Protein AF-A0A4R3IVA8-F1 (afdb_monomer_lite)

Foldseek 3Di:
DPPVVVVVVVVLVVLCPDPVSVVVVVVLVVVLVVQLVVLLVVLLVLLVVLLVVLVVQLVVLVVQLPDDDPDPVVNVVSLVVSVVSLVVSLVVSVVSLVVSLVVSVVSLVVSDVVSPPPPDVVVSVVSVVVSVVSSVVSVVVSVVSSVVSVVVSVVVVVVVVVVVVVVVVVVVVVVVVVVD

Sequence (180 aa):
MTTQNTQTAMFDIQNLFNPKGSQDLFKTMASMNERMTAIFVEAGTRSVEIMTATTKQSLSNLSEVAQVHEEPAEYTKAYSEFAQKQMDLLKRSAQEVGEVNQKAGTETQELISEVGEEVNGKFAASAKEAGEKLTANAKEASERLTASAKEATDKVKSAAKDAADKSTSDKTASASKKSS

pLDDT: mean 70.84, std 11.47, range [42.97, 86.81]

Organism: NCBI:txid745311

Structure (mmCIF, N/CA/C/O backbone):
data_AF-A0A4R3IVA8-F1
#
_entry.id   AF-A0A4R3IVA8-F1
#
loop_
_atom_site.group_PDB
_atom_site.id
_atom_site.type_symbol
_atom_site.label_atom_id
_atom_site.label_alt_id
_atom_site.label_comp_id
_atom_site.label_asym_id
_atom_site.label_entity_id
_atom_site.label_seq_id
_atom_site.pdbx_PDB_ins_code
_atom_site.Cartn_x
_atom_site.Cartn_y
_atom_site.Cartn_z
_atom_site.occupancy
_atom_site.B_iso_or_equiv
_atom_site.auth_seq_id
_atom_site.auth_comp_id
_atom_site.auth_asym_id
_atom_site.auth_atom_id
_atom_site.pdbx_PDB_model_num
ATOM 1 N N . MET A 1 1 ? 37.139 19.730 -28.429 1.00 48.69 1 MET A N 1
ATOM 2 C CA . MET A 1 1 ? 36.094 18.816 -27.912 1.00 48.69 1 MET A CA 1
ATOM 3 C C . MET A 1 1 ? 34.914 18.617 -28.868 1.00 48.69 1 MET A C 1
ATOM 5 O O . MET A 1 1 ? 34.047 17.821 -28.559 1.00 48.69 1 MET A O 1
ATOM 9 N N . THR A 1 2 ? 34.870 19.249 -30.046 1.00 49.84 2 THR A N 1
ATOM 10 C CA . THR A 1 2 ? 33.733 19.129 -30.978 1.00 49.84 2 THR A CA 1
ATOM 11 C C . THR A 1 2 ? 33.840 17.960 -31.959 1.00 49.84 2 THR A C 1
ATOM 13 O O . THR A 1 2 ? 32.819 17.392 -32.298 1.00 49.84 2 THR A O 1
ATOM 16 N N . THR A 1 3 ? 35.038 17.530 -32.368 1.00 48.97 3 THR A N 1
ATOM 17 C CA . THR A 1 3 ? 35.202 16.516 -33.433 1.00 48.97 3 THR A CA 1
ATOM 18 C C . THR A 1 3 ? 34.924 15.072 -32.995 1.00 48.97 3 THR A C 1
ATOM 20 O O . THR A 1 3 ? 34.580 14.244 -33.831 1.00 48.97 3 THR A O 1
ATOM 23 N N . GLN A 1 4 ? 35.067 14.754 -31.702 1.00 53.03 4 GLN A N 1
ATOM 24 C CA . GLN A 1 4 ? 34.819 13.402 -31.178 1.00 53.03 4 GLN A CA 1
ATOM 25 C C . GLN A 1 4 ? 33.310 13.116 -31.099 1.00 53.03 4 GLN A C 1
ATOM 27 O O . GLN A 1 4 ? 32.861 12.098 -31.609 1.00 53.03 4 GLN A O 1
ATOM 32 N N . ASN A 1 5 ? 32.522 14.076 -30.597 1.00 52.91 5 ASN A N 1
ATOM 33 C CA . ASN A 1 5 ? 31.062 13.960 -30.526 1.00 52.91 5 ASN A CA 1
ATOM 34 C C . ASN A 1 5 ? 30.403 13.879 -31.908 1.00 52.91 5 ASN A C 1
ATOM 36 O O . ASN A 1 5 ? 29.420 13.164 -32.063 1.00 52.91 5 ASN A O 1
ATOM 40 N N . THR A 1 6 ? 30.939 14.555 -32.931 1.00 56.19 6 THR A N 1
ATOM 41 C CA . THR A 1 6 ? 30.397 14.437 -34.294 1.00 56.19 6 THR A CA 1
ATOM 42 C C . THR A 1 6 ? 30.702 13.083 -34.926 1.00 56.19 6 THR A C 1
ATOM 44 O O . THR A 1 6 ? 29.907 12.611 -35.729 1.00 56.19 6 THR A O 1
ATOM 47 N N . GLN A 1 7 ? 31.836 12.456 -34.586 1.00 57.88 7 GLN A N 1
ATOM 48 C CA . GLN A 1 7 ? 32.194 11.149 -35.137 1.00 57.88 7 GLN A CA 1
ATOM 49 C C . GLN A 1 7 ? 31.368 10.030 -34.496 1.00 57.88 7 GLN A C 1
ATOM 51 O O . GLN A 1 7 ? 30.842 9.200 -35.228 1.00 57.88 7 GLN A O 1
ATOM 56 N N . THR A 1 8 ? 31.180 10.065 -33.171 1.00 63.28 8 THR A N 1
ATOM 57 C CA . THR A 1 8 ? 30.278 9.150 -32.451 1.00 63.28 8 THR A CA 1
ATOM 58 C C . THR A 1 8 ? 28.845 9.301 -32.953 1.00 63.28 8 THR A C 1
ATOM 60 O O . THR A 1 8 ? 28.273 8.333 -33.431 1.00 63.28 8 THR A O 1
ATOM 63 N N . ALA A 1 9 ? 28.323 10.532 -33.035 1.00 61.56 9 ALA A N 1
ATOM 64 C CA . ALA A 1 9 ? 26.980 10.773 -33.562 1.00 61.56 9 ALA A CA 1
ATOM 65 C C . ALA A 1 9 ? 26.808 10.311 -35.022 1.00 61.56 9 ALA A C 1
ATOM 67 O O . ALA A 1 9 ? 25.745 9.833 -35.402 1.00 61.56 9 ALA A O 1
ATOM 68 N N . MET A 1 10 ? 27.840 10.437 -35.864 1.00 61.91 10 MET A N 1
ATOM 69 C CA . MET A 1 10 ? 27.784 9.966 -37.251 1.00 61.91 10 MET A CA 1
ATOM 70 C C . MET A 1 10 ? 27.828 8.434 -37.343 1.00 61.91 10 MET A C 1
ATOM 72 O O . MET A 1 10 ? 27.153 7.862 -38.197 1.00 61.91 10 MET A O 1
ATOM 76 N N . PHE A 1 11 ? 28.558 7.777 -36.438 1.00 65.00 11 PHE A N 1
ATOM 77 C CA . PHE A 1 11 ? 28.583 6.322 -36.296 1.00 65.00 11 PHE A CA 1
ATOM 78 C C . PHE A 1 11 ? 27.249 5.781 -35.768 1.00 65.00 11 PHE A C 1
ATOM 80 O O . PHE A 1 11 ? 26.733 4.813 -36.320 1.00 65.00 11 PHE A O 1
ATOM 87 N N . ASP A 1 12 ? 26.647 6.449 -34.782 1.00 66.06 12 ASP A N 1
ATOM 88 C CA . ASP A 1 12 ? 25.347 6.091 -34.204 1.00 66.06 12 ASP A CA 1
ATOM 89 C C . ASP A 1 12 ? 24.233 6.238 -35.237 1.00 66.06 12 ASP A C 1
ATOM 91 O O . ASP A 1 12 ? 23.435 5.324 -35.421 1.00 66.06 12 ASP A O 1
ATOM 95 N N . ILE A 1 13 ? 24.232 7.337 -36.001 1.00 68.19 13 ILE A N 1
ATOM 96 C CA . ILE A 1 13 ? 23.303 7.547 -37.117 1.00 68.19 13 ILE A CA 1
ATOM 97 C C . ILE A 1 13 ? 23.488 6.452 -38.180 1.00 68.19 13 ILE A C 1
ATOM 99 O O . ILE A 1 13 ? 22.508 5.878 -38.654 1.00 68.19 13 ILE A O 1
ATOM 103 N N . GLN A 1 14 ? 24.729 6.117 -38.539 1.00 69.69 14 GLN A N 1
ATOM 104 C CA . GLN A 1 14 ? 25.013 5.069 -39.522 1.00 69.69 14 GLN A CA 1
ATOM 105 C C . GLN A 1 14 ? 24.610 3.667 -39.026 1.00 69.69 14 GLN A C 1
ATOM 107 O O . GLN A 1 14 ? 24.117 2.861 -39.819 1.00 69.69 14 GLN A O 1
ATOM 112 N N . ASN A 1 15 ? 24.759 3.385 -37.729 1.00 69.50 15 ASN A N 1
ATOM 113 C CA . ASN A 1 15 ? 24.280 2.155 -37.098 1.00 69.50 15 ASN A CA 1
ATOM 114 C C . ASN A 1 15 ? 22.748 2.108 -37.041 1.00 69.50 15 ASN A C 1
ATOM 116 O O . ASN A 1 15 ? 22.169 1.063 -37.331 1.00 69.50 15 ASN A O 1
ATOM 120 N N . LEU A 1 16 ? 22.086 3.231 -36.749 1.00 65.81 16 LEU A N 1
ATOM 121 C CA . LEU A 1 16 ? 20.625 3.335 -36.684 1.00 65.81 16 LEU A CA 1
ATOM 122 C C . LEU A 1 16 ? 19.954 2.988 -38.019 1.00 65.81 16 LEU A C 1
ATOM 124 O O . LEU A 1 16 ? 18.884 2.381 -38.031 1.00 65.81 16 LEU A O 1
ATOM 128 N N . PHE A 1 17 ? 20.586 3.370 -39.135 1.00 70.06 17 PHE A N 1
ATOM 129 C CA . PHE A 1 17 ? 20.107 3.107 -40.496 1.00 70.06 17 PHE A CA 1
ATOM 130 C C . PHE A 1 17 ? 20.530 1.736 -41.053 1.00 70.06 17 PHE A C 1
ATOM 132 O O . PHE A 1 17 ? 20.094 1.356 -42.142 1.00 70.06 17 PHE A O 1
ATOM 139 N N . ASN A 1 18 ? 21.351 0.971 -40.326 1.00 76.56 18 ASN A N 1
ATOM 140 C CA . ASN A 1 18 ? 21.682 -0.406 -40.681 1.00 76.56 18 ASN A CA 1
ATOM 141 C C . ASN A 1 18 ? 20.619 -1.367 -40.106 1.00 76.56 18 ASN A C 1
ATOM 143 O O . ASN A 1 18 ? 20.315 -1.272 -38.916 1.00 76.56 18 ASN A O 1
ATOM 147 N N . PRO A 1 19 ? 20.107 -2.347 -40.881 1.00 74.00 19 PRO A N 1
ATOM 148 C CA . PRO A 1 19 ? 19.124 -3.330 -40.416 1.00 74.00 19 PRO A CA 1
ATOM 149 C C . PRO A 1 19 ? 19.418 -3.975 -39.052 1.00 74.00 19 PRO A C 1
ATOM 151 O O . PRO A 1 19 ? 18.490 -4.220 -38.284 1.00 74.00 19 PRO A O 1
ATOM 154 N N . LYS A 1 20 ? 20.695 -4.245 -38.733 1.00 74.50 20 LYS A N 1
ATOM 155 C CA . LYS A 1 20 ? 21.088 -4.814 -37.431 1.00 74.50 20 LYS A CA 1
ATOM 156 C C . LYS A 1 20 ? 20.967 -3.808 -36.287 1.00 74.50 20 LYS A C 1
ATOM 158 O O . LYS A 1 20 ? 20.413 -4.155 -35.251 1.00 74.50 20 LYS A O 1
ATOM 163 N N . GLY A 1 21 ? 21.417 -2.570 -36.486 1.00 70.88 21 GLY A N 1
ATOM 164 C CA . GLY A 1 21 ? 21.298 -1.531 -35.465 1.00 70.88 21 GLY A CA 1
ATOM 165 C C . GLY A 1 21 ? 19.842 -1.146 -35.212 1.00 70.88 21 GLY A C 1
ATOM 166 O O . GLY A 1 21 ? 19.447 -1.036 -34.058 1.00 70.88 21 GLY A O 1
ATOM 167 N N . SER A 1 22 ? 18.995 -1.079 -36.250 1.00 71.75 22 SER A N 1
ATOM 168 C CA . SER A 1 22 ? 17.546 -0.898 -36.063 1.00 71.75 22 SER A CA 1
ATOM 169 C C . SER A 1 22 ? 16.901 -2.066 -35.295 1.00 71.75 22 SER A C 1
ATOM 171 O O . SER A 1 22 ? 16.010 -1.849 -34.474 1.00 71.75 22 SER A O 1
ATOM 173 N N . GLN A 1 23 ? 17.341 -3.307 -35.544 1.00 73.94 23 GLN A N 1
ATOM 174 C CA . GLN A 1 23 ? 16.843 -4.496 -34.844 1.00 73.94 23 GLN A CA 1
ATOM 175 C C . GLN A 1 23 ? 17.253 -4.513 -33.366 1.00 73.94 23 GLN A C 1
ATOM 177 O O . GLN A 1 23 ? 16.438 -4.872 -32.515 1.00 73.94 23 GLN A O 1
ATOM 182 N N . ASP A 1 24 ? 18.491 -4.141 -33.052 1.00 76.81 24 ASP A N 1
ATOM 183 C CA . ASP A 1 24 ? 18.979 -4.110 -31.674 1.00 76.81 24 ASP A CA 1
ATOM 184 C C . ASP A 1 24 ? 18.341 -2.960 -30.883 1.00 76.81 24 ASP A C 1
ATOM 186 O O . ASP A 1 24 ? 17.883 -3.186 -29.765 1.00 76.81 24 ASP A O 1
ATOM 190 N N . LEU A 1 25 ? 18.138 -1.788 -31.499 1.00 71.06 25 LEU A N 1
ATOM 191 C CA . LEU A 1 25 ? 17.350 -0.699 -30.904 1.00 71.06 25 LEU A CA 1
ATOM 192 C C . LEU A 1 25 ? 15.915 -1.136 -30.595 1.00 71.06 25 LEU A C 1
ATOM 194 O O . LEU A 1 25 ? 15.386 -0.858 -29.518 1.00 71.06 25 LEU A O 1
ATOM 198 N N . PHE A 1 26 ? 15.281 -1.853 -31.527 1.00 74.75 26 PHE A N 1
ATOM 199 C CA . PHE A 1 26 ? 13.938 -2.383 -31.321 1.00 74.75 26 PHE A CA 1
ATOM 200 C C . PHE A 1 26 ? 13.890 -3.371 -30.148 1.00 74.75 26 PHE A C 1
ATOM 202 O O . PHE A 1 26 ? 12.982 -3.290 -29.322 1.00 74.75 26 PHE A O 1
ATOM 209 N N . LYS A 1 27 ? 14.875 -4.272 -30.029 1.00 77.94 27 LYS A N 1
ATOM 210 C CA . LYS A 1 27 ? 14.972 -5.209 -28.897 1.00 77.94 27 LYS A CA 1
ATOM 211 C C . LYS A 1 27 ? 15.189 -4.487 -27.569 1.00 77.94 27 LYS A C 1
ATOM 213 O O . LYS A 1 27 ? 14.535 -4.846 -26.595 1.00 77.94 27 LYS A O 1
ATOM 218 N N . THR A 1 28 ? 16.047 -3.470 -27.528 1.00 77.81 28 THR A N 1
ATOM 219 C CA . THR A 1 28 ? 16.275 -2.656 -26.324 1.00 77.81 28 THR A CA 1
ATOM 220 C C . THR A 1 28 ? 14.988 -1.963 -25.883 1.00 77.81 28 THR A C 1
ATOM 222 O O . THR A 1 28 ? 14.594 -2.072 -24.723 1.00 77.81 28 THR A O 1
ATOM 225 N N . MET A 1 29 ? 14.266 -1.336 -26.816 1.00 70.38 29 MET A N 1
ATOM 226 C CA . MET A 1 29 ? 12.976 -0.698 -26.536 1.00 70.38 29 MET A CA 1
ATOM 227 C C . MET A 1 29 ? 11.913 -1.705 -26.077 1.00 70.38 29 MET A C 1
ATOM 229 O O . MET A 1 29 ? 11.154 -1.424 -25.150 1.00 70.38 29 MET A O 1
ATOM 233 N N . ALA A 1 30 ? 11.859 -2.886 -26.699 1.00 78.25 30 ALA A N 1
ATOM 234 C CA . ALA A 1 30 ? 10.941 -3.953 -26.312 1.00 78.25 30 ALA A CA 1
ATOM 235 C C . ALA A 1 30 ? 11.245 -4.486 -24.900 1.00 78.25 30 ALA A C 1
ATOM 237 O O . ALA A 1 30 ? 10.332 -4.574 -24.083 1.00 78.25 30 ALA A O 1
ATOM 238 N N . SER A 1 31 ? 12.518 -4.752 -24.589 1.00 79.00 31 SER A N 1
ATOM 239 C CA . SER A 1 31 ? 12.971 -5.190 -23.260 1.00 79.00 31 SER A CA 1
ATOM 240 C C . SER A 1 31 ? 12.684 -4.138 -22.186 1.00 79.00 31 SER A C 1
ATOM 242 O O . SER A 1 31 ? 12.233 -4.464 -21.092 1.00 79.00 31 SER A O 1
ATOM 244 N N . MET A 1 32 ? 12.915 -2.859 -22.485 1.00 81.19 32 MET A N 1
ATOM 245 C CA . MET A 1 32 ? 12.588 -1.760 -21.576 1.00 81.19 32 MET A CA 1
ATOM 246 C C . MET A 1 32 ? 11.077 -1.682 -21.317 1.00 81.19 32 MET A C 1
ATOM 248 O O . MET A 1 32 ? 10.663 -1.569 -20.166 1.00 81.19 32 MET A O 1
ATOM 252 N N . ASN A 1 33 ? 10.245 -1.782 -22.360 1.00 78.31 33 ASN A N 1
ATOM 253 C CA . ASN A 1 33 ? 8.786 -1.796 -22.215 1.00 78.31 33 ASN A CA 1
ATOM 254 C C . ASN A 1 33 ? 8.301 -2.977 -21.365 1.00 78.31 33 ASN A C 1
ATOM 256 O O . ASN A 1 33 ? 7.433 -2.797 -20.509 1.00 78.31 33 ASN A O 1
ATOM 260 N N . GLU A 1 34 ? 8.859 -4.169 -21.580 1.00 83.88 34 GLU A N 1
ATOM 261 C CA . GLU A 1 34 ? 8.550 -5.364 -20.792 1.00 83.88 34 GLU A CA 1
ATOM 262 C C . GLU A 1 34 ? 8.887 -5.151 -19.311 1.00 83.88 34 GLU A C 1
ATOM 264 O O . GLU A 1 34 ? 8.033 -5.356 -18.449 1.00 83.88 34 GLU A O 1
ATOM 269 N N . ARG A 1 35 ? 10.091 -4.653 -19.012 1.00 83.44 35 ARG A N 1
ATOM 270 C CA . ARG A 1 35 ? 10.538 -4.410 -17.634 1.00 83.44 35 ARG A CA 1
ATOM 271 C C . ARG A 1 35 ? 9.763 -3.287 -16.946 1.00 83.44 35 ARG A C 1
ATOM 273 O O . ARG A 1 35 ? 9.335 -3.474 -15.814 1.00 83.44 35 ARG A O 1
ATOM 280 N N . MET A 1 36 ? 9.502 -2.166 -17.624 1.00 81.31 36 MET A N 1
ATOM 281 C CA . MET A 1 36 ? 8.622 -1.114 -17.092 1.00 81.31 36 MET A CA 1
ATOM 282 C C . MET A 1 36 ? 7.246 -1.683 -16.750 1.00 81.31 36 MET A C 1
ATOM 284 O O . MET A 1 36 ? 6.723 -1.442 -15.666 1.00 81.31 36 MET A O 1
ATOM 288 N N . THR A 1 37 ? 6.665 -2.470 -17.660 1.00 82.56 37 THR A N 1
ATOM 289 C CA . THR A 1 37 ? 5.367 -3.117 -17.429 1.00 82.56 37 THR A CA 1
ATOM 290 C C . THR A 1 37 ? 5.425 -4.053 -16.225 1.00 82.56 37 THR A C 1
ATOM 292 O O . THR A 1 37 ? 4.498 -4.045 -15.420 1.00 82.56 37 THR A O 1
ATOM 295 N N . ALA A 1 38 ? 6.511 -4.810 -16.053 1.00 86.12 38 ALA A N 1
ATOM 296 C CA . ALA A 1 38 ? 6.706 -5.663 -14.886 1.00 86.12 38 ALA A CA 1
ATOM 297 C C . ALA A 1 38 ? 6.741 -4.856 -13.576 1.00 86.12 38 ALA A C 1
ATOM 299 O O . ALA A 1 38 ? 6.012 -5.207 -12.651 1.00 86.12 38 ALA A O 1
ATOM 300 N N . ILE A 1 39 ? 7.482 -3.739 -13.528 1.00 84.19 39 ILE A N 1
ATOM 301 C CA . ILE A 1 39 ? 7.520 -2.827 -12.367 1.00 84.19 39 ILE A CA 1
ATOM 302 C C . ILE A 1 39 ? 6.104 -2.332 -12.034 1.00 84.19 39 ILE A C 1
ATOM 304 O O . ILE A 1 39 ? 5.667 -2.386 -10.884 1.00 84.19 39 ILE A O 1
ATOM 308 N N . PHE A 1 40 ? 5.344 -1.896 -13.045 1.00 80.12 40 PHE A N 1
ATOM 309 C CA . PHE A 1 40 ? 3.967 -1.432 -12.859 1.00 80.12 40 PHE A CA 1
ATOM 310 C C . PHE A 1 40 ? 3.024 -2.529 -12.359 1.00 80.12 40 PHE A C 1
ATOM 312 O O . PHE A 1 40 ? 2.216 -2.285 -11.460 1.00 80.12 40 PHE A O 1
ATOM 319 N N . VAL A 1 41 ? 3.105 -3.730 -12.935 1.00 83.25 41 VAL A N 1
ATOM 320 C CA . VAL A 1 41 ? 2.278 -4.877 -12.539 1.00 83.25 41 VAL A CA 1
ATOM 321 C C . VAL A 1 41 ? 2.615 -5.314 -11.117 1.00 83.25 41 VAL A C 1
ATOM 323 O O . VAL A 1 41 ? 1.697 -5.582 -10.338 1.00 83.25 41 VAL A O 1
ATOM 326 N N . GLU A 1 42 ? 3.894 -5.344 -10.745 1.00 83.81 42 GLU A N 1
ATOM 327 C CA . GLU A 1 42 ? 4.311 -5.673 -9.385 1.00 83.81 42 GLU A CA 1
ATOM 328 C C . GLU A 1 42 ? 3.805 -4.623 -8.389 1.00 83.81 42 GLU A C 1
ATOM 330 O O . GLU A 1 42 ? 3.134 -4.978 -7.419 1.00 83.81 42 GLU A O 1
ATOM 335 N N . ALA A 1 43 ? 4.041 -3.334 -8.653 1.00 82.50 43 ALA A N 1
ATOM 336 C CA . ALA A 1 43 ? 3.580 -2.248 -7.789 1.00 82.50 43 ALA A CA 1
ATOM 337 C C . ALA A 1 43 ? 2.049 -2.243 -7.629 1.00 82.50 43 ALA A C 1
ATOM 339 O O . ALA A 1 43 ? 1.528 -2.089 -6.518 1.00 82.50 43 ALA A O 1
ATOM 340 N N . GLY A 1 44 ? 1.316 -2.467 -8.725 1.00 79.00 44 GLY A N 1
ATOM 341 C CA . GLY A 1 44 ? -0.140 -2.594 -8.713 1.00 79.00 44 GLY A CA 1
ATOM 342 C C . GLY A 1 44 ? -0.614 -3.794 -7.892 1.00 79.00 44 GLY A C 1
ATOM 343 O O . GLY A 1 44 ? -1.496 -3.650 -7.046 1.00 79.00 44 GLY A O 1
ATOM 344 N N . THR A 1 45 ? 0.010 -4.959 -8.079 1.00 83.75 45 THR A N 1
ATOM 345 C CA . THR A 1 45 ? -0.321 -6.187 -7.337 1.00 83.75 45 THR A CA 1
ATOM 346 C C . THR A 1 45 ? -0.078 -6.003 -5.842 1.00 83.75 45 THR A C 1
ATOM 348 O O . THR A 1 45 ? -0.980 -6.246 -5.040 1.00 83.75 45 THR A O 1
ATOM 351 N N . ARG A 1 46 ? 1.093 -5.481 -5.457 1.00 84.00 46 ARG A N 1
ATOM 352 C CA . ARG A 1 46 ? 1.421 -5.196 -4.054 1.00 84.00 46 ARG A CA 1
ATOM 353 C C . ARG A 1 46 ? 0.455 -4.199 -3.424 1.00 84.00 46 ARG A C 1
ATOM 355 O O . ARG A 1 46 ? 0.014 -4.410 -2.300 1.00 84.00 46 ARG A O 1
ATOM 362 N N . SER A 1 47 ? 0.056 -3.160 -4.154 1.00 76.81 47 SER A N 1
ATOM 363 C CA . SER A 1 47 ? -0.935 -2.188 -3.670 1.00 76.81 47 SER A CA 1
ATOM 364 C C . SER A 1 47 ? -2.290 -2.839 -3.359 1.00 76.81 47 SER A C 1
ATOM 366 O O . SER A 1 47 ? -2.911 -2.528 -2.341 1.00 76.81 47 SER A O 1
ATOM 368 N N . VAL A 1 48 ? -2.742 -3.775 -4.202 1.00 82.69 48 VAL A N 1
ATOM 369 C CA . VAL A 1 48 ? -3.982 -4.544 -3.982 1.00 82.69 48 VAL A CA 1
ATOM 370 C C . VAL A 1 48 ? -3.850 -5.505 -2.797 1.00 82.69 48 VAL A C 1
ATOM 372 O O . VAL A 1 48 ? -4.795 -5.643 -2.012 1.00 82.69 48 VAL A O 1
ATOM 375 N N . GLU A 1 49 ? -2.694 -6.151 -2.635 1.00 86.81 49 GLU A N 1
ATOM 376 C CA . GLU A 1 49 ? -2.403 -7.015 -1.484 1.00 86.81 49 GLU A CA 1
ATOM 377 C C . GLU A 1 49 ? -2.476 -6.237 -0.168 1.00 86.81 49 GLU A C 1
ATOM 379 O O . GLU A 1 49 ? -3.206 -6.655 0.736 1.00 86.81 49 GLU A O 1
ATOM 384 N N . ILE A 1 50 ? -1.802 -5.081 -0.091 1.00 84.50 50 ILE A N 1
ATOM 385 C CA . ILE A 1 50 ? -1.824 -4.190 1.079 1.00 84.50 50 ILE A CA 1
ATOM 386 C C . ILE A 1 50 ? -3.268 -3.799 1.392 1.00 84.50 50 ILE A C 1
ATOM 388 O O . ILE A 1 50 ? -3.753 -4.026 2.495 1.00 84.50 50 ILE A O 1
ATOM 392 N N . MET A 1 51 ? -4.008 -3.305 0.396 1.00 81.19 51 MET A N 1
ATOM 393 C CA . MET A 1 51 ? -5.405 -2.900 0.560 1.00 81.19 51 MET A CA 1
ATOM 394 C C . MET A 1 51 ? -6.293 -4.033 1.096 1.00 81.19 51 MET A C 1
ATOM 396 O O . MET A 1 51 ? -7.124 -3.832 1.991 1.00 81.19 51 MET A O 1
ATOM 400 N N . THR A 1 52 ? -6.115 -5.239 0.558 1.00 84.06 52 THR A N 1
ATOM 401 C CA . THR A 1 52 ? -6.854 -6.429 0.985 1.00 84.06 52 THR A CA 1
ATOM 402 C C . THR A 1 52 ? -6.509 -6.796 2.425 1.00 84.06 52 THR A C 1
ATOM 404 O O . THR A 1 52 ? -7.411 -7.098 3.212 1.00 84.06 52 THR A O 1
ATOM 407 N N . ALA A 1 53 ? -5.227 -6.752 2.789 1.00 86.38 53 ALA A N 1
ATOM 408 C CA . ALA A 1 53 ? -4.758 -7.022 4.142 1.00 86.38 53 ALA A CA 1
ATOM 409 C C . ALA A 1 53 ? -5.306 -5.991 5.139 1.00 86.38 53 ALA A C 1
ATOM 411 O O . ALA A 1 53 ? -5.917 -6.378 6.140 1.00 86.38 53 ALA A O 1
ATOM 412 N N . THR A 1 54 ? -5.197 -4.697 4.826 1.00 83.06 54 THR A N 1
ATOM 413 C CA . THR A 1 54 ? -5.740 -3.599 5.634 1.00 83.06 54 THR A CA 1
ATOM 414 C C . THR A 1 54 ? -7.239 -3.769 5.864 1.00 83.06 54 THR A C 1
ATOM 416 O O . THR A 1 54 ? -7.712 -3.684 6.998 1.00 83.06 54 THR A O 1
ATOM 419 N N . THR A 1 55 ? -7.994 -4.081 4.808 1.00 83.00 55 THR A N 1
ATOM 420 C CA . THR A 1 55 ? -9.447 -4.284 4.894 1.00 83.00 55 THR A CA 1
ATOM 421 C C . THR A 1 55 ? -9.796 -5.472 5.786 1.00 83.00 55 THR A C 1
ATOM 423 O O . THR A 1 55 ? -10.607 -5.338 6.703 1.00 83.00 55 THR A O 1
ATOM 426 N N . LYS A 1 56 ? -9.163 -6.632 5.562 1.00 86.56 56 LYS A N 1
ATOM 427 C CA . LYS A 1 56 ? -9.393 -7.838 6.372 1.00 86.56 56 LYS A CA 1
ATOM 428 C C . LYS A 1 56 ? -9.077 -7.593 7.844 1.00 86.56 56 LYS A C 1
ATOM 430 O O . LYS A 1 56 ? -9.873 -7.961 8.705 1.00 86.56 56 LYS A O 1
ATOM 435 N N . GLN A 1 57 ? -7.950 -6.947 8.136 1.00 86.56 57 GLN A N 1
ATOM 436 C CA . GLN A 1 57 ? -7.555 -6.666 9.512 1.00 86.56 57 GLN A CA 1
ATOM 437 C C . GLN A 1 57 ? -8.501 -5.654 10.175 1.00 86.56 57 GLN A C 1
ATOM 439 O O . GLN A 1 57 ? -8.857 -5.832 11.335 1.00 86.56 57 GLN A O 1
ATOM 444 N N . SER A 1 58 ? -8.972 -4.637 9.447 1.00 82.06 58 SER A N 1
ATOM 445 C CA . SER A 1 58 ? -9.953 -3.682 9.976 1.00 82.06 58 SER A CA 1
ATOM 446 C C . SER A 1 58 ? -11.284 -4.355 10.336 1.00 82.06 58 SER A C 1
ATOM 448 O O . SER A 1 58 ? -11.794 -4.150 11.438 1.00 82.06 58 SER A O 1
ATOM 450 N N . LEU A 1 59 ? -11.805 -5.226 9.460 1.00 83.06 59 LEU A N 1
ATOM 451 C CA . LEU A 1 59 ? -13.007 -6.023 9.738 1.00 83.06 59 LEU A CA 1
ATOM 452 C C . LEU A 1 59 ? -12.808 -6.965 10.934 1.00 83.06 59 LEU A C 1
ATOM 454 O O . LEU A 1 59 ? -13.704 -7.092 11.766 1.00 83.06 59 LEU A O 1
ATOM 458 N N . SER A 1 60 ? -11.630 -7.583 11.049 1.00 86.19 60 SER A N 1
ATOM 459 C CA . SER A 1 60 ? -11.279 -8.423 12.198 1.00 86.19 60 SER A CA 1
ATOM 460 C C . SER A 1 60 ? -11.285 -7.621 13.501 1.00 86.19 60 SER A C 1
ATOM 462 O O . SER A 1 60 ? -11.939 -8.025 14.457 1.00 86.19 60 SER A O 1
ATOM 464 N N . ASN A 1 61 ? -10.634 -6.453 13.528 1.00 82.88 61 ASN A N 1
ATOM 465 C CA . ASN A 1 61 ? -10.617 -5.573 14.701 1.00 82.88 61 ASN A CA 1
ATOM 466 C C . ASN A 1 61 ? -12.037 -5.135 15.094 1.00 82.88 61 ASN A C 1
ATOM 468 O O . ASN A 1 61 ? -12.368 -5.062 16.274 1.00 82.88 61 ASN A O 1
ATOM 472 N N . LEU A 1 62 ? -12.892 -4.837 14.108 1.00 80.94 62 LEU A N 1
ATOM 473 C CA . LEU A 1 62 ? -14.282 -4.463 14.362 1.00 80.94 62 LEU A CA 1
ATOM 474 C C . LEU A 1 62 ? -15.067 -5.623 14.986 1.00 80.94 62 LEU A C 1
ATOM 476 O O . LEU A 1 62 ? -15.837 -5.412 15.922 1.00 80.94 62 LEU A O 1
ATOM 480 N N . SER A 1 63 ? -14.850 -6.844 14.491 1.00 80.81 63 SER A N 1
ATOM 481 C CA . SER A 1 63 ? -15.476 -8.044 15.043 1.00 80.81 63 SER A CA 1
ATOM 482 C C . SER A 1 63 ? -15.072 -8.301 16.492 1.00 80.81 63 SER A C 1
ATOM 484 O O . SER A 1 63 ? -15.895 -8.811 17.242 1.00 80.81 63 SER A O 1
ATOM 486 N N . GLU A 1 64 ? -13.840 -7.975 16.887 1.00 81.19 64 GLU A N 1
ATOM 487 C CA . GLU A 1 64 ? -13.374 -8.126 18.271 1.00 81.19 64 GLU A CA 1
ATOM 488 C C . GLU A 1 64 ? -14.092 -7.157 19.221 1.00 81.19 64 GLU A C 1
ATOM 490 O O . GLU A 1 64 ? -14.567 -7.578 20.267 1.00 81.19 64 GLU A O 1
ATOM 495 N N . VAL A 1 65 ? -14.250 -5.883 18.841 1.00 79.69 65 VAL A N 1
ATOM 496 C CA . VAL A 1 65 ? -14.996 -4.892 19.651 1.00 79.69 65 VAL A CA 1
ATOM 497 C C . VAL A 1 65 ? -16.488 -5.195 19.736 1.00 79.69 65 VAL A C 1
ATOM 499 O O . VAL A 1 65 ? -17.143 -4.808 20.700 1.00 79.69 65 VAL A O 1
ATOM 502 N N . ALA A 1 66 ? -17.043 -5.867 18.728 1.00 78.75 66 ALA A N 1
ATOM 503 C CA . ALA A 1 66 ? -18.448 -6.253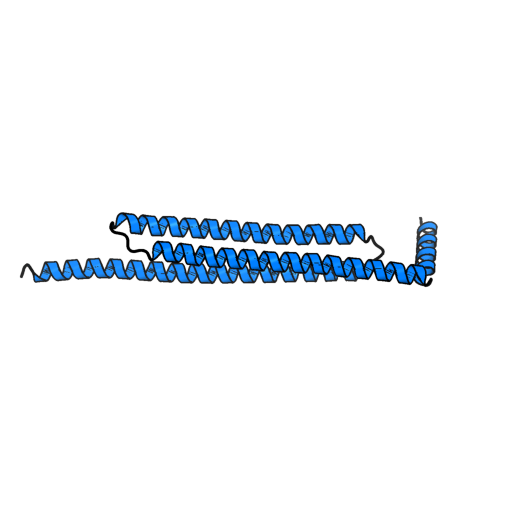 18.710 1.00 78.75 66 ALA A CA 1
ATOM 504 C C . ALA A 1 66 ? -18.766 -7.456 19.620 1.00 78.75 66 ALA A C 1
ATOM 506 O O . ALA A 1 66 ? -19.937 -7.824 19.741 1.00 78.75 66 ALA A O 1
ATOM 507 N N . GLN A 1 67 ? -17.761 -8.093 20.234 1.00 79.50 67 GLN A N 1
ATOM 508 C CA . GLN A 1 67 ? -17.982 -9.222 21.133 1.00 79.50 67 GLN A CA 1
ATOM 509 C C . GLN A 1 67 ? -18.691 -8.785 22.420 1.00 79.50 67 GLN A C 1
ATOM 511 O O . GLN A 1 67 ? -18.504 -7.684 22.936 1.00 79.50 67 GLN A O 1
ATOM 516 N N . VAL A 1 68 ? -19.532 -9.679 22.943 1.00 83.00 68 VAL A N 1
ATOM 517 C CA . VAL A 1 68 ? -20.150 -9.494 24.256 1.00 83.00 68 VAL A CA 1
ATOM 518 C C . VAL A 1 68 ? -19.093 -9.793 25.311 1.00 83.00 68 VAL A C 1
ATOM 520 O O . VAL A 1 68 ? -18.579 -10.907 25.366 1.00 83.00 68 VAL A O 1
ATOM 523 N N . HIS A 1 69 ? -18.795 -8.802 26.144 1.00 77.31 69 HIS A N 1
ATOM 524 C CA . HIS A 1 69 ? -17.920 -8.951 27.302 1.00 77.31 69 HIS A CA 1
ATOM 525 C C . HIS A 1 69 ? -18.744 -9.059 28.590 1.00 77.31 69 HIS A C 1
ATOM 527 O O . HIS A 1 69 ? -19.803 -8.427 28.708 1.00 77.31 69 HIS A O 1
ATOM 533 N N . GLU A 1 70 ? -18.274 -9.869 29.540 1.00 79.62 70 GLU A N 1
ATOM 534 C CA . GLU A 1 70 ? -18.986 -10.136 30.796 1.00 79.62 70 GLU A CA 1
ATOM 535 C C . GLU A 1 70 ? -18.779 -9.000 31.803 1.00 79.62 70 GLU A C 1
ATOM 537 O O . GLU A 1 70 ? -19.698 -8.655 32.552 1.00 79.62 70 GLU A O 1
ATOM 542 N N . GLU A 1 71 ? -17.607 -8.357 31.779 1.00 72.75 71 GLU A N 1
ATOM 543 C CA . GLU A 1 71 ? -17.274 -7.280 32.706 1.00 72.75 71 GLU A CA 1
ATOM 544 C C . GLU A 1 71 ? -17.231 -5.892 32.030 1.00 72.75 71 GLU A C 1
ATOM 546 O O . GLU A 1 71 ? -16.657 -5.723 30.952 1.00 72.75 71 GLU A O 1
ATOM 551 N N . PRO A 1 72 ? -17.738 -4.823 32.681 1.00 73.00 72 PRO A N 1
ATOM 552 C CA . PRO A 1 72 ? -17.651 -3.451 32.160 1.00 73.00 72 PRO A CA 1
ATOM 553 C C . PRO A 1 72 ? -16.219 -2.969 31.854 1.00 73.00 72 PRO A C 1
ATOM 555 O O . PRO A 1 72 ? -16.005 -2.153 30.953 1.00 73.00 72 PRO A O 1
ATOM 558 N N . ALA A 1 73 ? -15.226 -3.466 32.600 1.00 74.50 73 ALA A N 1
ATOM 559 C CA . ALA A 1 73 ? -13.815 -3.138 32.395 1.00 74.50 73 ALA A CA 1
ATOM 560 C C . ALA A 1 73 ? -13.266 -3.696 31.068 1.00 74.50 73 ALA A C 1
ATOM 562 O O . ALA A 1 73 ? -12.425 -3.053 30.433 1.00 74.50 73 ALA A O 1
ATOM 563 N N . GLU A 1 74 ? -13.777 -4.841 30.610 1.00 79.62 74 GLU A N 1
ATOM 564 C CA . GLU A 1 74 ? -13.359 -5.489 29.364 1.00 79.62 74 GLU A CA 1
ATOM 565 C C . GLU A 1 74 ? -13.799 -4.697 28.130 1.00 79.62 74 GLU A C 1
ATOM 567 O O . GLU A 1 74 ? -13.013 -4.558 27.199 1.00 79.62 74 GLU A O 1
ATOM 572 N N . TYR A 1 75 ? -14.977 -4.059 28.154 1.00 72.06 75 TYR A N 1
ATOM 573 C CA . TYR A 1 75 ? -15.395 -3.145 27.081 1.00 72.06 75 TYR A CA 1
ATOM 574 C C . TYR A 1 75 ? -14.432 -1.963 26.935 1.00 72.06 75 TYR A C 1
ATOM 576 O O . TYR A 1 75 ? -14.015 -1.622 25.830 1.00 72.06 75 TYR A O 1
ATOM 584 N N . THR A 1 76 ? -14.040 -1.338 28.051 1.00 75.69 76 THR A N 1
ATOM 585 C CA . THR A 1 76 ? -13.101 -0.200 28.035 1.00 75.69 76 THR A CA 1
ATOM 586 C C . THR A 1 76 ? -11.748 -0.616 27.452 1.00 75.69 76 THR A C 1
ATOM 588 O O . THR A 1 76 ? -11.158 0.114 26.651 1.00 75.69 76 THR A O 1
ATOM 591 N N . LYS A 1 77 ? -11.284 -1.818 27.810 1.00 78.25 77 LYS A N 1
ATOM 592 C CA . LYS A 1 77 ? -10.064 -2.419 27.271 1.00 78.25 77 LYS A CA 1
ATOM 593 C C . LYS A 1 77 ? -10.190 -2.714 25.773 1.00 78.25 77 LYS A C 1
ATOM 595 O O . LYS A 1 77 ? -9.315 -2.290 25.022 1.00 78.25 77 LYS A O 1
ATOM 600 N N . ALA A 1 78 ? -11.292 -3.319 25.328 1.00 77.75 78 ALA A N 1
ATOM 601 C CA . ALA A 1 78 ? -11.561 -3.607 23.919 1.00 77.75 78 ALA A CA 1
ATOM 602 C C . ALA A 1 78 ? -11.548 -2.335 23.054 1.00 77.75 78 ALA A C 1
ATOM 604 O O . ALA A 1 78 ? -10.917 -2.310 21.998 1.00 77.75 78 ALA A O 1
ATOM 605 N N . TYR A 1 79 ? -12.148 -1.233 23.525 1.00 74.62 79 TYR A N 1
ATOM 606 C CA . TYR A 1 79 ? -12.081 0.055 22.821 1.00 74.62 79 TYR A CA 1
ATOM 607 C C . TYR A 1 79 ? -10.658 0.620 22.729 1.00 74.62 79 TYR A C 1
ATOM 609 O O . TYR A 1 79 ? -10.279 1.155 21.683 1.00 74.62 79 TYR A O 1
ATOM 617 N N . SER A 1 80 ? -9.869 0.526 23.805 1.00 76.06 80 SER A N 1
ATOM 618 C CA . SER A 1 80 ? -8.480 1.002 23.806 1.00 76.06 80 SER A CA 1
ATOM 619 C C . SER A 1 80 ? -7.600 0.170 22.873 1.00 76.06 80 SER A C 1
ATOM 621 O O . SER A 1 80 ? -6.848 0.728 22.073 1.00 76.06 80 SER A O 1
ATOM 623 N N . GLU A 1 81 ? -7.720 -1.157 22.934 1.00 82.31 81 GLU A N 1
ATOM 624 C CA . GLU A 1 81 ? -6.988 -2.081 22.066 1.00 82.31 81 GLU A CA 1
ATOM 625 C C . GLU A 1 81 ? -7.368 -1.885 20.601 1.00 82.31 81 GLU A C 1
ATOM 627 O O . GLU A 1 81 ? -6.491 -1.837 19.744 1.00 82.31 81 GLU A O 1
ATOM 632 N N . PHE A 1 82 ? -8.650 -1.680 20.301 1.00 81.44 82 PHE A N 1
ATOM 633 C CA . PHE A 1 82 ? -9.103 -1.355 18.955 1.00 81.44 82 PHE A CA 1
ATOM 634 C C . PHE A 1 82 ? -8.471 -0.068 18.423 1.00 81.44 82 PHE A C 1
ATOM 636 O O . PHE A 1 82 ? -7.935 -0.061 17.315 1.00 81.44 82 PHE A O 1
ATOM 643 N N . ALA A 1 83 ? -8.489 1.016 19.205 1.00 76.81 83 ALA A N 1
ATOM 644 C CA . ALA A 1 83 ? -7.884 2.282 18.795 1.00 76.81 83 ALA A CA 1
ATOM 645 C C . ALA A 1 83 ? -6.383 2.118 18.496 1.00 76.81 83 ALA A C 1
ATOM 647 O O . ALA A 1 83 ? -5.883 2.636 17.495 1.00 76.81 83 ALA A O 1
ATOM 648 N N . GLN A 1 84 ? -5.681 1.345 19.327 1.00 79.12 84 GLN A N 1
ATOM 649 C CA . GLN A 1 84 ? -4.263 1.050 19.155 1.00 79.12 84 GLN A CA 1
ATOM 650 C C . GLN A 1 84 ? -4.010 0.175 17.914 1.00 79.12 84 GLN A C 1
ATOM 652 O O . GLN A 1 84 ? -3.174 0.524 17.080 1.00 79.12 84 GLN A O 1
ATOM 657 N N . LYS A 1 85 ? -4.811 -0.880 17.703 1.00 83.88 85 LYS A N 1
ATOM 658 C CA . LYS A 1 85 ? -4.757 -1.739 16.507 1.00 83.88 85 LYS A CA 1
ATOM 659 C C . LYS A 1 85 ? -5.018 -0.961 15.219 1.00 83.88 85 LYS A C 1
ATOM 661 O O . LYS A 1 85 ? -4.363 -1.235 14.217 1.00 83.88 85 LYS A O 1
ATOM 666 N N . GLN A 1 86 ? -5.932 0.012 15.227 1.00 76.44 86 GLN A N 1
ATOM 667 C CA . GLN A 1 86 ? -6.180 0.883 14.072 1.00 76.44 86 GLN A CA 1
ATOM 668 C C . GLN A 1 86 ? -5.003 1.831 13.802 1.00 76.44 86 GLN A C 1
ATOM 670 O O . GLN A 1 86 ? -4.621 2.010 12.646 1.00 76.44 86 GLN A O 1
ATOM 675 N N . MET A 1 87 ? -4.378 2.399 14.842 1.00 76.25 87 MET A N 1
ATOM 676 C CA . MET A 1 87 ? -3.164 3.210 14.672 1.00 76.25 87 MET A CA 1
ATOM 677 C C . MET A 1 87 ? -2.007 2.397 14.085 1.00 76.25 87 MET A C 1
ATOM 679 O O . MET A 1 87 ? -1.334 2.865 13.166 1.00 76.25 87 MET A O 1
ATOM 683 N N . ASP A 1 88 ? -1.785 1.182 14.581 1.00 80.06 88 ASP A N 1
ATOM 684 C CA . ASP A 1 88 ? -0.715 0.312 14.090 1.00 80.06 88 ASP A CA 1
ATOM 685 C C . ASP A 1 88 ? -1.000 -0.219 12.684 1.00 80.06 88 ASP A C 1
ATOM 687 O O . ASP A 1 88 ? -0.076 -0.385 11.886 1.00 80.06 88 ASP A O 1
ATOM 691 N N . LEU A 1 89 ? -2.271 -0.466 12.358 1.00 82.94 89 LEU A N 1
ATOM 692 C CA . LEU A 1 89 ? -2.704 -0.831 11.013 1.00 82.94 89 LEU A CA 1
ATOM 693 C C . LEU A 1 89 ? -2.447 0.305 10.020 1.00 82.94 89 LEU A C 1
ATOM 695 O O . LEU A 1 89 ? -1.901 0.059 8.945 1.00 82.94 89 LEU A O 1
ATOM 699 N N . LEU A 1 90 ? -2.780 1.543 10.392 1.00 79.19 90 LEU A N 1
ATOM 700 C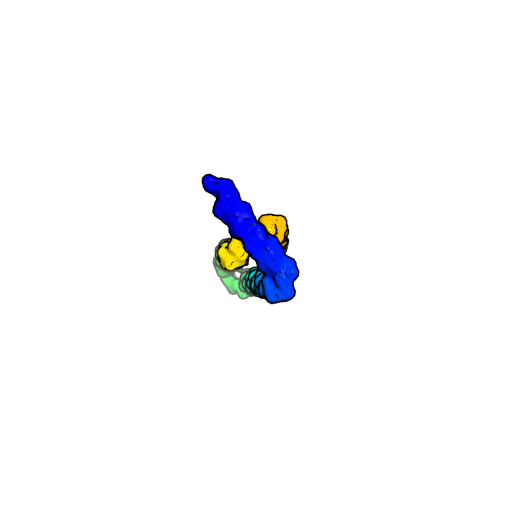 CA . LEU A 1 90 ? -2.534 2.712 9.553 1.00 79.19 90 LEU A CA 1
ATOM 701 C C . LEU A 1 90 ? -1.037 2.941 9.326 1.00 79.19 90 LEU A C 1
ATOM 703 O O . LEU A 1 90 ? -0.614 3.134 8.189 1.00 79.19 90 LEU A O 1
ATOM 707 N N . LYS A 1 91 ? -0.228 2.889 10.393 1.00 79.38 91 LYS A N 1
ATOM 708 C CA . LYS A 1 91 ? 1.231 3.051 10.297 1.00 79.38 91 LYS A CA 1
ATOM 709 C C . LYS A 1 91 ? 1.858 2.002 9.384 1.00 79.38 91 LYS A C 1
ATOM 711 O O . LYS A 1 91 ? 2.626 2.369 8.502 1.00 79.38 91 LYS A O 1
ATOM 716 N N . ARG A 1 92 ? 1.505 0.723 9.565 1.00 83.00 92 ARG A N 1
ATOM 717 C CA . ARG A 1 92 ? 2.007 -0.366 8.714 1.00 83.00 92 ARG A CA 1
ATOM 718 C C . ARG A 1 92 ? 1.566 -0.207 7.265 1.00 83.00 92 ARG A C 1
ATOM 720 O O . ARG A 1 92 ? 2.417 -0.229 6.389 1.00 83.00 92 ARG A O 1
ATOM 727 N N . SER A 1 93 ? 0.284 0.067 7.018 1.00 81.69 93 SER A N 1
ATOM 728 C CA . SER A 1 93 ? -0.226 0.262 5.651 1.00 81.69 93 SER A CA 1
ATOM 729 C C . SER A 1 93 ? 0.471 1.438 4.951 1.00 81.69 93 SER A C 1
ATOM 731 O O . SER A 1 93 ? 0.815 1.350 3.777 1.00 81.69 93 SER A O 1
ATOM 733 N N . ALA A 1 94 ? 0.724 2.538 5.670 1.00 74.88 94 ALA A N 1
ATOM 734 C CA . ALA A 1 94 ? 1.456 3.685 5.134 1.00 74.88 94 ALA A CA 1
ATOM 735 C C . ALA A 1 94 ? 2.931 3.361 4.843 1.00 74.88 94 ALA A C 1
ATOM 737 O O . ALA A 1 94 ? 3.457 3.805 3.822 1.00 74.88 94 ALA A O 1
ATOM 738 N N . GLN A 1 95 ? 3.587 2.588 5.715 1.00 83.00 95 GLN A N 1
ATOM 739 C CA . GLN A 1 95 ? 4.957 2.127 5.500 1.00 83.00 95 GLN A CA 1
ATOM 740 C C . GLN A 1 95 ? 5.046 1.207 4.275 1.00 83.00 95 GLN A C 1
ATOM 742 O O . GLN A 1 95 ? 5.865 1.459 3.399 1.00 83.00 95 GLN A O 1
ATOM 747 N N . GLU A 1 96 ? 4.163 0.213 4.166 1.00 85.12 96 GLU A N 1
ATOM 748 C CA . GLU A 1 96 ? 4.138 -0.745 3.054 1.00 85.12 96 GLU A CA 1
ATOM 749 C C . GLU A 1 96 ? 3.872 -0.051 1.707 1.00 85.12 96 GLU A C 1
ATOM 751 O O . GLU A 1 96 ? 4.558 -0.318 0.722 1.00 85.12 96 GLU A O 1
ATOM 756 N N . VAL A 1 97 ? 2.944 0.915 1.654 1.00 79.12 97 VAL A N 1
ATOM 757 C CA . VAL A 1 97 ? 2.741 1.746 0.449 1.00 79.12 97 VAL A CA 1
ATOM 758 C C . VAL A 1 97 ? 3.988 2.586 0.139 1.00 79.12 97 VAL A C 1
ATOM 760 O O . VAL A 1 97 ? 4.353 2.754 -1.025 1.00 79.12 97 VAL A O 1
ATOM 763 N N . GLY A 1 98 ? 4.661 3.112 1.166 1.00 80.25 98 GLY A N 1
ATOM 764 C CA . GLY A 1 98 ? 5.924 3.833 1.017 1.00 80.25 98 GLY A CA 1
ATOM 765 C C . GLY A 1 98 ? 7.032 2.973 0.403 1.00 80.25 98 GLY A C 1
ATOM 766 O O . GLY A 1 98 ? 7.716 3.431 -0.512 1.00 80.25 98 GLY A O 1
ATOM 767 N N . GLU A 1 99 ? 7.167 1.727 0.854 1.00 85.44 99 GLU A N 1
ATOM 768 C CA . GLU A 1 99 ? 8.131 0.750 0.335 1.00 85.44 99 GLU A CA 1
ATOM 769 C C . GLU A 1 99 ? 7.841 0.384 -1.128 1.00 85.44 99 GLU A C 1
ATOM 771 O O . GLU A 1 99 ? 8.765 0.380 -1.940 1.00 85.44 99 GLU A O 1
ATOM 776 N N . VAL A 1 100 ? 6.570 0.171 -1.502 1.00 84.00 100 VAL A N 1
ATOM 777 C CA . VAL A 1 100 ? 6.170 -0.073 -2.905 1.00 84.00 100 VAL A CA 1
ATOM 778 C C . VAL A 1 100 ? 6.585 1.091 -3.807 1.00 84.00 100 VAL A C 1
ATOM 780 O O . VAL A 1 100 ? 7.146 0.877 -4.881 1.00 84.00 100 VAL A O 1
ATOM 783 N N . ASN A 1 101 ? 6.359 2.327 -3.358 1.00 78.44 101 ASN A N 1
ATOM 784 C CA . ASN A 1 101 ? 6.704 3.521 -4.128 1.00 78.44 101 ASN A CA 1
ATOM 785 C C . ASN A 1 101 ? 8.214 3.707 -4.272 1.00 78.44 101 ASN A C 1
ATOM 787 O O . ASN A 1 101 ? 8.692 4.040 -5.355 1.00 78.44 101 ASN A O 1
ATOM 791 N N . GLN A 1 102 ? 8.969 3.498 -3.189 1.00 80.81 102 GLN A N 1
ATOM 792 C CA . GLN A 1 102 ? 10.427 3.565 -3.243 1.00 80.81 102 GLN A CA 1
ATOM 793 C C . GLN A 1 102 ? 10.983 2.499 -4.179 1.00 80.81 102 GLN A C 1
ATOM 795 O O . GLN A 1 102 ? 11.783 2.831 -5.047 1.00 80.81 102 GLN A O 1
ATOM 800 N N . LYS A 1 103 ? 10.506 1.256 -4.060 1.00 85.44 103 LYS A N 1
ATOM 801 C CA . LYS A 1 103 ? 10.944 0.149 -4.906 1.00 85.44 103 LYS A CA 1
ATOM 802 C C . LYS A 1 103 ? 10.686 0.435 -6.387 1.00 85.44 103 LYS A C 1
ATOM 804 O O . LYS A 1 103 ? 11.628 0.406 -7.171 1.00 85.44 103 LYS A O 1
ATOM 809 N N . ALA A 1 104 ? 9.457 0.798 -6.756 1.00 82.94 104 ALA A N 1
ATOM 810 C CA . ALA A 1 104 ? 9.121 1.122 -8.143 1.00 82.94 104 ALA A CA 1
ATOM 811 C C . ALA A 1 104 ? 9.957 2.297 -8.686 1.00 82.94 104 ALA A C 1
ATOM 813 O O . ALA A 1 104 ? 10.386 2.283 -9.842 1.00 82.94 104 ALA A O 1
ATOM 814 N N . GLY A 1 105 ? 10.228 3.303 -7.846 1.00 74.75 105 GLY A N 1
ATOM 815 C CA . GLY A 1 105 ? 11.096 4.429 -8.186 1.00 74.75 105 GLY A CA 1
ATOM 816 C C . GLY A 1 105 ? 12.552 4.018 -8.416 1.00 74.75 105 GLY A C 1
ATOM 817 O O . GLY A 1 105 ? 13.150 4.446 -9.403 1.00 74.75 105 GLY A O 1
ATOM 818 N N . THR A 1 106 ? 13.111 3.179 -7.541 1.00 85.31 106 THR A N 1
ATOM 819 C CA . THR A 1 106 ? 14.475 2.648 -7.666 1.00 85.31 106 THR A CA 1
ATOM 820 C C . THR A 1 106 ? 14.616 1.763 -8.900 1.00 85.31 106 THR A C 1
ATOM 822 O O . THR A 1 106 ? 15.499 2.018 -9.710 1.00 85.31 106 THR A O 1
ATOM 825 N N . GLU A 1 107 ? 13.713 0.804 -9.118 1.00 85.25 107 GLU A N 1
ATOM 826 C CA . GLU A 1 107 ? 13.763 -0.093 -10.283 1.00 85.25 107 GLU A CA 1
ATOM 827 C C . GLU A 1 107 ? 13.612 0.676 -11.603 1.00 85.25 107 GLU A C 1
ATOM 829 O O . GLU A 1 107 ? 14.290 0.382 -12.585 1.00 85.25 107 GLU A O 1
ATOM 834 N N . THR A 1 108 ? 12.782 1.724 -11.626 1.00 80.44 108 THR A N 1
ATOM 835 C CA . THR A 1 108 ? 12.668 2.607 -12.797 1.00 80.44 108 THR A CA 1
ATOM 836 C C . THR A 1 108 ? 13.964 3.392 -13.039 1.00 80.44 108 THR A C 1
ATOM 838 O O . THR A 1 108 ? 14.373 3.561 -14.187 1.00 80.44 108 THR A O 1
ATOM 841 N N . GLN A 1 109 ? 14.632 3.879 -11.986 1.00 80.81 109 GLN A N 1
ATOM 842 C CA . GLN A 1 109 ? 15.921 4.574 -12.114 1.00 80.81 109 GLN A CA 1
ATOM 843 C C . GLN A 1 109 ? 17.041 3.642 -12.585 1.00 80.81 109 GLN A C 1
ATOM 845 O O . GLN A 1 109 ? 17.843 4.041 -13.433 1.00 80.81 109 GLN A O 1
ATOM 850 N N . GLU A 1 110 ? 17.089 2.416 -12.066 1.00 83.81 110 GLU A N 1
ATOM 851 C CA . GLU A 1 110 ? 18.022 1.380 -12.512 1.00 83.81 110 GLU A CA 1
ATOM 852 C C . GLU A 1 110 ? 17.791 1.052 -13.989 1.00 83.81 110 GLU A C 1
ATOM 854 O O . GLU A 1 110 ? 18.741 1.069 -14.768 1.00 83.81 110 GLU A O 1
ATOM 859 N N . LEU A 1 111 ? 16.530 0.892 -14.406 1.00 78.50 111 LEU A N 1
ATOM 860 C CA . LEU A 1 111 ? 16.178 0.656 -15.805 1.00 78.50 111 LEU A CA 1
ATOM 861 C C . LEU A 1 111 ? 16.634 1.799 -16.726 1.00 78.50 111 LEU A C 1
ATOM 863 O O . LEU A 1 111 ? 17.210 1.554 -17.782 1.00 78.50 111 LEU A O 1
ATOM 867 N N . ILE A 1 112 ? 16.397 3.055 -16.332 1.00 74.69 112 ILE A N 1
ATOM 868 C CA . ILE A 1 112 ? 16.853 4.231 -17.094 1.00 74.69 112 ILE A CA 1
ATOM 869 C C . ILE A 1 112 ? 18.385 4.252 -17.185 1.00 74.69 112 ILE A C 1
ATOM 871 O O . ILE A 1 112 ? 18.937 4.581 -18.234 1.00 74.69 112 ILE A O 1
ATOM 875 N N . SER A 1 113 ? 19.072 3.883 -16.103 1.00 76.94 113 SER A N 1
ATOM 876 C CA . SER A 1 113 ? 20.535 3.857 -16.055 1.00 76.94 113 SER A CA 1
ATOM 877 C C . SER A 1 113 ? 21.132 2.730 -16.910 1.00 76.94 113 SER A C 1
ATOM 879 O O . SER A 1 113 ? 22.169 2.939 -17.532 1.00 76.94 113 SER A O 1
ATOM 881 N N . GLU A 1 114 ? 20.479 1.565 -16.991 1.00 74.94 114 GLU A N 1
ATOM 882 C CA . GLU A 1 114 ? 20.896 0.445 -17.852 1.00 74.94 114 GLU A CA 1
ATOM 883 C C . GLU A 1 114 ? 20.756 0.752 -19.348 1.00 74.94 114 GLU A C 1
ATOM 885 O O . GLU A 1 114 ? 21.536 0.252 -20.157 1.00 74.94 114 GLU A O 1
ATOM 890 N N . VAL A 1 115 ? 19.760 1.556 -19.726 1.00 66.31 115 VAL A N 1
ATOM 891 C CA . VAL A 1 115 ? 19.444 1.841 -21.133 1.00 66.31 115 VAL A CA 1
ATOM 892 C C . VAL A 1 115 ? 20.308 2.981 -21.711 1.00 66.31 115 VAL A C 1
ATOM 894 O O . VAL A 1 115 ? 20.464 3.064 -22.928 1.00 66.31 115 VAL A O 1
ATOM 897 N N . GLY A 1 116 ? 20.943 3.807 -20.868 1.00 60.25 116 GLY A N 1
ATOM 898 C CA . GLY A 1 116 ? 21.864 4.873 -21.295 1.00 60.25 116 GLY A CA 1
ATOM 899 C C . GLY A 1 116 ? 21.196 6.032 -22.061 1.00 60.25 116 GLY A C 1
ATOM 900 O O . GLY A 1 116 ? 20.001 6.013 -22.351 1.00 60.25 116 GLY A O 1
ATOM 901 N N . GLU A 1 117 ? 21.966 7.077 -22.403 1.00 56.34 117 GLU A N 1
ATOM 902 C CA . GLU A 1 117 ? 21.465 8.303 -23.071 1.00 56.34 117 GLU A CA 1
ATOM 903 C C . GLU A 1 117 ? 20.820 8.073 -24.462 1.00 56.34 117 GLU A C 1
ATOM 905 O O . GLU A 1 117 ? 20.146 8.970 -24.972 1.00 56.34 117 GLU A O 1
ATOM 910 N N . GLU A 1 118 ? 20.975 6.893 -25.078 1.00 55.09 118 GLU A N 1
ATOM 911 C CA . GLU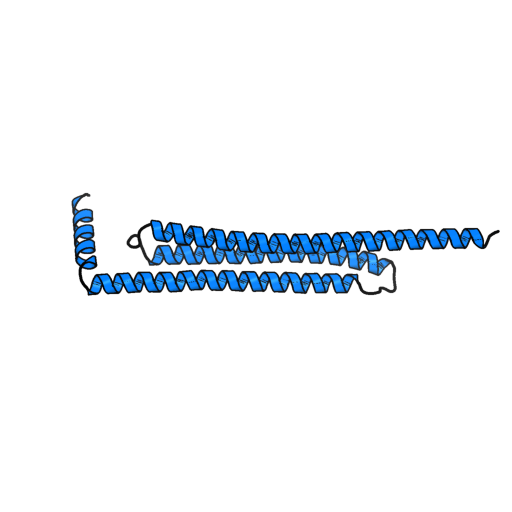 A 1 118 ? 20.467 6.587 -26.429 1.00 55.09 118 GLU A CA 1
ATOM 912 C C . GLU A 1 118 ? 18.931 6.518 -26.521 1.00 55.09 118 GLU A C 1
ATOM 914 O O . GLU A 1 118 ? 18.362 6.770 -27.588 1.00 55.09 118 GLU A O 1
ATOM 919 N N . VAL A 1 119 ? 18.217 6.264 -25.416 1.00 55.00 119 VAL A N 1
ATOM 920 C CA . VAL A 1 119 ? 16.743 6.256 -25.397 1.00 55.00 119 VAL A CA 1
ATOM 921 C C . VAL A 1 119 ? 16.213 7.602 -24.907 1.00 55.00 119 VAL A C 1
ATOM 923 O O . VAL A 1 119 ? 15.771 7.781 -23.777 1.00 55.00 119 VAL A O 1
ATOM 926 N N . ASN A 1 120 ? 16.299 8.571 -25.821 1.00 57.03 120 ASN A N 1
ATOM 927 C CA . ASN A 1 120 ? 15.578 9.844 -25.905 1.00 57.03 120 ASN A CA 1
ATOM 928 C C . ASN A 1 120 ? 14.772 10.252 -24.645 1.00 57.03 120 ASN A C 1
ATOM 930 O O . ASN A 1 120 ? 13.709 9.693 -24.360 1.00 57.03 120 ASN A O 1
ATOM 934 N N . GLY A 1 121 ? 15.205 11.313 -23.953 1.00 59.12 121 GLY A N 1
ATOM 935 C CA . GLY A 1 121 ? 14.683 11.750 -22.646 1.00 59.12 121 GLY A CA 1
ATOM 936 C C . GLY A 1 121 ? 13.163 11.969 -22.516 1.00 59.12 121 GLY A C 1
ATOM 937 O O . GLY A 1 121 ? 12.650 12.018 -21.400 1.00 59.12 121 GLY A O 1
ATOM 938 N N . LYS A 1 122 ? 12.406 12.038 -23.621 1.00 59.34 122 LYS A N 1
ATOM 939 C CA . LYS A 1 122 ? 10.929 12.056 -23.597 1.00 59.34 122 LYS A CA 1
ATOM 940 C C . LYS A 1 122 ? 10.312 10.734 -23.127 1.00 59.34 122 LYS A C 1
ATOM 942 O O . LYS A 1 122 ? 9.257 10.761 -22.493 1.00 59.34 122 LYS A O 1
ATOM 947 N N . PHE A 1 123 ? 10.943 9.596 -23.420 1.00 59.75 123 PHE A N 1
ATOM 948 C CA . PHE A 1 123 ? 10.438 8.295 -22.984 1.00 59.75 123 PHE A CA 1
ATOM 949 C C . PHE A 1 123 ? 10.654 8.103 -21.480 1.00 59.75 123 PHE A C 1
ATOM 951 O O . PHE A 1 123 ? 9.699 7.820 -20.762 1.00 59.75 123 PHE A O 1
ATOM 958 N N . ALA A 1 124 ? 11.869 8.369 -20.988 1.00 61.94 124 ALA A N 1
ATOM 959 C CA . ALA A 1 124 ? 12.187 8.320 -19.560 1.00 61.94 124 ALA A CA 1
ATOM 960 C C . ALA A 1 124 ? 11.286 9.254 -18.730 1.00 61.94 124 ALA A C 1
ATOM 962 O O . ALA A 1 124 ? 10.783 8.862 -17.678 1.00 61.94 124 ALA A O 1
ATOM 963 N N . ALA A 1 125 ? 11.008 10.464 -19.230 1.00 66.62 125 ALA A N 1
ATOM 964 C CA . ALA A 1 125 ? 10.077 11.390 -18.587 1.00 66.62 125 ALA A CA 1
ATOM 965 C C . ALA A 1 125 ? 8.635 10.849 -18.538 1.00 66.62 125 ALA A C 1
ATOM 967 O O . ALA A 1 125 ? 7.989 10.935 -17.497 1.00 66.62 125 ALA A O 1
ATOM 968 N N . SER A 1 126 ? 8.148 10.248 -19.628 1.00 64.69 126 SER A N 1
ATOM 969 C CA . SER A 1 126 ? 6.787 9.686 -19.694 1.00 64.69 126 SER A CA 1
ATOM 970 C C . SER A 1 126 ? 6.629 8.446 -18.809 1.00 64.69 126 SER A C 1
ATOM 972 O O . SER A 1 126 ? 5.606 8.280 -18.148 1.00 64.69 126 SER A O 1
ATOM 974 N N . ALA A 1 127 ? 7.653 7.590 -18.761 1.00 59.69 127 ALA A N 1
ATOM 975 C CA . ALA A 1 127 ? 7.713 6.431 -17.876 1.00 59.69 127 ALA A CA 1
ATOM 976 C C . ALA A 1 127 ? 7.694 6.854 -16.400 1.00 59.69 127 ALA A C 1
ATOM 978 O O . ALA A 1 127 ? 6.931 6.303 -15.606 1.00 59.69 127 ALA A O 1
ATOM 979 N N . LYS A 1 128 ? 8.468 7.888 -16.053 1.00 66.44 128 LYS A N 1
ATOM 980 C CA . LYS A 1 128 ? 8.481 8.472 -14.711 1.00 66.44 128 LYS A CA 1
ATOM 981 C C . LYS A 1 128 ? 7.122 9.066 -14.328 1.00 66.44 128 LYS A C 1
ATOM 983 O O . LYS A 1 128 ? 6.623 8.775 -13.247 1.00 66.44 128 LYS A O 1
ATOM 988 N N . GLU A 1 129 ? 6.494 9.831 -15.221 1.00 71.88 129 GLU A N 1
ATOM 989 C CA . GLU A 1 129 ? 5.167 10.416 -14.978 1.00 71.88 129 GLU A CA 1
ATOM 990 C C . GLU A 1 129 ? 4.088 9.333 -14.800 1.00 71.88 129 GLU A C 1
ATOM 992 O O . GLU A 1 129 ? 3.233 9.433 -13.917 1.00 71.88 129 GLU A O 1
ATOM 997 N N . ALA A 1 130 ? 4.131 8.269 -15.607 1.00 63.12 130 ALA A N 1
ATOM 998 C CA . ALA A 1 130 ? 3.238 7.124 -15.453 1.00 63.12 130 ALA A CA 1
ATOM 999 C C . ALA A 1 130 ? 3.456 6.407 -14.106 1.00 63.12 130 ALA A C 1
ATOM 1001 O O . ALA A 1 130 ? 2.476 6.076 -13.438 1.00 63.12 130 ALA A O 1
ATOM 1002 N N . GLY A 1 131 ? 4.717 6.245 -13.681 1.00 61.78 131 GLY A N 1
ATOM 1003 C CA . GLY A 1 131 ? 5.127 5.780 -12.346 1.00 61.78 131 GLY A CA 1
ATOM 1004 C C . GLY A 1 131 ? 4.474 6.573 -11.224 1.00 61.78 131 GLY A C 1
ATOM 1005 O O . GLY A 1 131 ? 3.729 6.030 -10.407 1.00 61.78 131 GLY A O 1
ATOM 1006 N N . GLU A 1 132 ? 4.700 7.883 -11.235 1.00 67.56 132 GLU A N 1
ATOM 1007 C CA . GLU A 1 132 ? 4.200 8.808 -10.219 1.00 67.56 132 GLU A CA 1
ATOM 1008 C C . GLU A 1 132 ? 2.666 8.800 -10.132 1.00 67.56 132 GLU A C 1
ATOM 1010 O O . GLU A 1 132 ? 2.113 8.783 -9.029 1.00 67.56 132 GLU A O 1
ATOM 1015 N N . LYS A 1 133 ? 1.960 8.742 -11.271 1.00 68.81 133 LYS A N 1
ATOM 1016 C CA . LYS A 1 133 ? 0.487 8.672 -11.301 1.00 68.81 133 LYS A CA 1
ATOM 1017 C C . LYS A 1 133 ? -0.056 7.378 -10.706 1.00 68.81 133 LYS A C 1
ATOM 1019 O O . LYS A 1 133 ? -1.056 7.412 -9.989 1.00 68.81 133 LYS A O 1
ATOM 1024 N N . LEU A 1 134 ? 0.578 6.244 -10.990 1.00 58.94 134 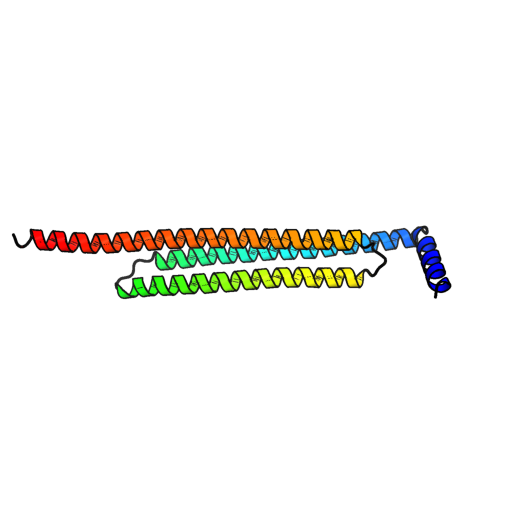LEU A N 1
ATOM 1025 C CA . LEU A 1 134 ? 0.130 4.947 -10.479 1.00 58.94 134 LEU A CA 1
ATOM 1026 C C . LEU A 1 134 ? 0.315 4.871 -8.957 1.00 58.94 134 LEU A C 1
ATOM 1028 O O . LEU A 1 134 ? -0.615 4.507 -8.236 1.00 58.94 134 LEU A O 1
ATOM 1032 N N . THR A 1 135 ? 1.461 5.346 -8.469 1.00 61.16 135 THR A N 1
ATOM 1033 C CA . THR A 1 135 ? 1.752 5.538 -7.043 1.00 61.16 135 THR A CA 1
ATOM 1034 C C . THR A 1 135 ? 0.752 6.476 -6.358 1.00 61.16 135 THR A C 1
ATOM 1036 O O . THR A 1 135 ? 0.239 6.156 -5.283 1.00 61.16 135 THR A O 1
ATOM 1039 N N . ALA A 1 136 ? 0.443 7.625 -6.966 1.00 69.62 136 ALA A N 1
ATOM 1040 C CA . ALA A 1 136 ? -0.499 8.589 -6.402 1.00 69.62 136 ALA A CA 1
ATOM 1041 C C . ALA A 1 136 ? -1.912 7.998 -6.270 1.00 69.62 136 ALA A C 1
ATOM 1043 O O . ALA A 1 136 ? -2.527 8.112 -5.210 1.00 69.62 136 ALA A O 1
ATOM 1044 N N . ASN A 1 137 ? -2.390 7.298 -7.303 1.00 66.75 137 ASN A N 1
ATOM 1045 C CA . ASN A 1 137 ? -3.702 6.648 -7.289 1.00 66.75 137 ASN A CA 1
ATOM 1046 C C . ASN A 1 137 ? -3.781 5.522 -6.244 1.00 66.75 137 ASN A C 1
ATOM 1048 O O . ASN A 1 137 ? -4.795 5.388 -5.558 1.00 66.75 137 ASN A O 1
ATOM 1052 N N . ALA A 1 138 ? -2.715 4.729 -6.089 1.00 58.84 138 ALA A N 1
ATOM 1053 C CA . ALA A 1 138 ? -2.639 3.690 -5.061 1.00 58.84 138 ALA A CA 1
ATOM 1054 C C . ALA A 1 138 ? -2.691 4.288 -3.644 1.00 58.84 138 ALA A C 1
ATOM 1056 O O . ALA A 1 138 ? -3.426 3.799 -2.780 1.00 58.84 138 ALA A O 1
ATOM 1057 N N . LYS A 1 139 ? -1.963 5.389 -3.419 1.00 66.75 139 LYS A N 1
ATOM 1058 C CA . LYS A 1 139 ? -1.987 6.131 -2.155 1.00 66.75 139 LYS A CA 1
ATOM 1059 C C . LYS A 1 139 ? -3.380 6.684 -1.851 1.00 66.75 139 LYS A C 1
ATOM 1061 O O . LYS A 1 139 ? -3.884 6.467 -0.752 1.00 66.75 139 LYS A O 1
ATOM 1066 N N . GLU A 1 140 ? -4.026 7.331 -2.819 1.00 73.56 140 GLU A N 1
ATOM 1067 C CA . GLU A 1 140 ? -5.372 7.885 -2.641 1.00 73.56 140 GLU A CA 1
ATOM 1068 C C . GLU A 1 140 ? -6.401 6.789 -2.316 1.00 73.56 140 GLU A C 1
ATOM 1070 O O . GLU A 1 140 ? -7.245 6.959 -1.432 1.00 73.56 140 GLU A O 1
ATOM 1075 N N . ALA A 1 141 ? -6.315 5.631 -2.977 1.00 59.06 141 ALA A N 1
ATOM 1076 C CA . ALA A 1 141 ? -7.198 4.504 -2.697 1.00 59.06 141 ALA A CA 1
ATOM 1077 C C . ALA A 1 141 ? -7.016 3.961 -1.265 1.00 59.06 141 ALA A C 1
ATOM 1079 O O . ALA A 1 141 ? -8.007 3.666 -0.594 1.00 59.06 141 ALA A O 1
ATOM 1080 N N . SER A 1 142 ? -5.774 3.889 -0.773 1.00 56.19 142 SER A N 1
ATOM 1081 C CA . SER A 1 142 ? -5.457 3.496 0.610 1.00 56.19 142 SER A CA 1
ATOM 1082 C C . SER A 1 142 ? -5.960 4.516 1.646 1.00 56.19 142 SER A C 1
ATOM 1084 O O . SER A 1 142 ? -6.569 4.149 2.659 1.00 56.19 142 SER A O 1
ATOM 1086 N N . GLU A 1 143 ? -5.788 5.814 1.374 1.00 68.38 143 GLU A N 1
ATOM 1087 C CA . GLU A 1 143 ? -6.279 6.902 2.231 1.00 68.38 143 GLU A CA 1
ATOM 1088 C C . GLU A 1 143 ? -7.811 6.905 2.333 1.00 68.38 143 GLU A C 1
ATOM 1090 O O . GLU A 1 143 ? -8.355 7.015 3.436 1.00 68.38 143 GLU A O 1
ATOM 1095 N N . ARG A 1 144 ? -8.523 6.714 1.213 1.00 68.94 144 ARG A N 1
ATOM 1096 C CA . ARG A 1 144 ? -9.993 6.619 1.197 1.00 68.94 144 ARG A CA 1
ATOM 1097 C C . ARG A 1 144 ? -10.503 5.435 2.013 1.00 68.94 144 ARG A C 1
ATOM 1099 O O . ARG A 1 144 ? -11.450 5.589 2.781 1.00 68.94 144 ARG A O 1
ATOM 1106 N N . LEU A 1 145 ? -9.857 4.277 1.898 1.00 58.62 145 LEU A N 1
ATOM 1107 C CA . LEU A 1 145 ? -10.228 3.080 2.657 1.00 58.62 145 LEU A CA 1
ATOM 1108 C C . LEU A 1 145 ? -9.999 3.260 4.162 1.00 58.62 145 LEU A C 1
ATOM 1110 O O . LEU A 1 145 ? -10.855 2.902 4.974 1.00 58.62 145 LEU A O 1
ATOM 1114 N N . THR A 1 146 ? -8.883 3.890 4.530 1.00 59.56 146 THR A N 1
ATOM 1115 C CA . THR A 1 146 ? -8.597 4.278 5.916 1.00 59.56 146 THR A CA 1
ATOM 1116 C C . THR A 1 146 ? -9.662 5.233 6.457 1.00 59.56 146 THR A C 1
ATOM 1118 O O . THR A 1 146 ? -10.155 5.048 7.571 1.00 59.56 146 THR A O 1
ATOM 1121 N N . ALA A 1 147 ? -10.036 6.252 5.680 1.00 70.25 147 ALA A N 1
ATOM 1122 C CA . ALA A 1 147 ? -11.053 7.218 6.078 1.00 70.25 147 ALA A CA 1
ATOM 1123 C C . ALA A 1 147 ? -12.415 6.542 6.306 1.00 70.25 147 ALA A C 1
ATOM 1125 O O . ALA A 1 147 ? -13.045 6.785 7.335 1.00 70.25 147 ALA A O 1
ATOM 1126 N N . SER A 1 148 ? -12.829 5.630 5.419 1.00 65.00 148 SER A N 1
ATOM 1127 C CA . SER A 1 148 ? -14.062 4.852 5.592 1.00 65.00 148 SER A CA 1
ATOM 1128 C C . SER A 1 148 ? -14.026 3.944 6.829 1.00 65.00 148 SER A C 1
ATOM 1130 O O . SER A 1 148 ? -15.024 3.847 7.544 1.00 65.00 148 SER A O 1
ATOM 1132 N N . ALA A 1 149 ? -12.884 3.319 7.139 1.00 59.69 149 ALA A N 1
ATOM 1133 C CA . ALA A 1 149 ? -12.719 2.514 8.354 1.00 59.69 149 ALA A CA 1
ATOM 1134 C C . ALA A 1 149 ? -12.790 3.363 9.638 1.00 59.69 149 ALA A C 1
ATOM 1136 O O . ALA A 1 149 ? -13.397 2.953 10.634 1.00 59.69 149 ALA A O 1
ATOM 1137 N N . LYS A 1 150 ? -12.213 4.571 9.614 1.00 68.38 150 LYS A N 1
ATOM 1138 C CA . LYS A 1 150 ? -12.310 5.534 10.716 1.00 68.38 150 LYS A CA 1
ATOM 1139 C C . LYS A 1 150 ? -13.743 6.030 10.912 1.00 68.38 150 LYS A C 1
ATOM 1141 O O . LYS A 1 150 ? -14.225 6.055 12.037 1.00 68.38 150 LYS A O 1
ATOM 1146 N N . GLU A 1 151 ? -14.451 6.353 9.835 1.00 71.25 151 GLU A N 1
ATOM 1147 C CA . GLU A 1 151 ? -15.850 6.779 9.915 1.00 71.25 151 GLU A CA 1
ATOM 1148 C C . GLU A 1 151 ? -16.750 5.670 10.492 1.00 71.25 151 GLU A C 1
ATOM 1150 O O . GLU A 1 151 ? -17.602 5.933 11.343 1.00 71.25 151 GLU A O 1
ATOM 1155 N N . ALA A 1 152 ? -16.534 4.414 10.085 1.00 62.47 152 ALA A N 1
ATOM 1156 C CA . ALA A 1 152 ? -17.235 3.262 10.653 1.00 62.47 152 ALA A CA 1
ATOM 1157 C C . ALA A 1 152 ? -16.928 3.081 12.151 1.00 62.47 152 ALA A C 1
ATOM 1159 O O . ALA A 1 152 ? -17.838 2.837 12.944 1.00 62.47 152 ALA A O 1
ATOM 1160 N N . THR A 1 153 ? -15.667 3.270 12.550 1.00 61.47 153 THR A N 1
ATOM 1161 C CA . THR A 1 153 ? -15.236 3.261 13.956 1.00 61.47 153 THR A CA 1
ATOM 1162 C C . THR A 1 153 ? -15.948 4.331 14.779 1.00 61.47 153 THR A C 1
ATOM 1164 O O . THR A 1 153 ? -16.470 4.039 15.855 1.00 61.47 153 THR A O 1
ATOM 1167 N N . ASP A 1 154 ? -15.964 5.573 14.294 1.00 69.81 154 ASP A N 1
ATOM 1168 C CA . ASP A 1 154 ? -16.539 6.703 15.023 1.00 69.81 154 ASP A CA 1
ATOM 1169 C C . ASP A 1 154 ? -18.047 6.502 15.238 1.00 69.81 154 ASP A C 1
ATOM 1171 O O . ASP A 1 154 ? -18.550 6.755 16.336 1.00 69.81 154 ASP A O 1
ATOM 1175 N N . LYS A 1 155 ? -18.749 5.938 14.243 1.00 71.25 155 LYS A N 1
ATOM 1176 C CA . LYS A 1 155 ? -20.168 5.554 14.353 1.00 71.25 155 LYS A CA 1
ATOM 1177 C C . LYS A 1 155 ? -20.410 4.442 15.378 1.00 71.25 155 LYS A C 1
ATOM 1179 O O . LYS A 1 155 ? -21.391 4.491 16.118 1.00 71.25 155 LYS A O 1
ATOM 1184 N N . VAL A 1 156 ? -19.528 3.445 15.450 1.00 64.69 156 VAL A N 1
ATOM 1185 C CA . VAL A 1 156 ? -19.623 2.365 16.451 1.00 64.69 156 VAL A CA 1
ATOM 1186 C C . VAL A 1 156 ? -19.387 2.921 17.855 1.00 64.69 156 VAL A C 1
ATOM 1188 O O . VAL A 1 156 ? -20.140 2.618 18.778 1.00 64.69 156 VAL A O 1
ATOM 1191 N N . LYS A 1 157 ? -18.393 3.800 18.016 1.00 65.81 157 LYS A N 1
ATOM 1192 C CA . LYS A 1 157 ? -18.086 4.446 19.296 1.00 65.81 157 LYS A CA 1
ATOM 1193 C C . LYS A 1 157 ? -19.228 5.339 19.784 1.00 65.81 157 LYS A C 1
ATOM 1195 O O . LYS A 1 157 ? -19.541 5.314 20.974 1.00 65.81 157 LYS A O 1
ATOM 1200 N N . SER A 1 158 ? -19.861 6.110 18.896 1.00 68.19 158 SER A N 1
ATOM 1201 C CA . SER A 1 158 ? -21.031 6.920 19.261 1.00 68.19 158 SER A CA 1
ATOM 1202 C C . SER A 1 158 ? -22.217 6.043 19.655 1.00 68.19 158 SER A C 1
ATOM 1204 O O . SER A 1 158 ? -22.820 6.285 20.694 1.00 68.19 158 SER A O 1
ATOM 1206 N N . ALA A 1 159 ? -22.491 4.974 18.900 1.00 64.38 159 ALA A N 1
ATOM 1207 C CA . ALA A 1 159 ? -23.571 4.041 19.218 1.00 64.38 159 ALA A CA 1
ATOM 1208 C C . ALA A 1 159 ? -23.367 3.347 20.577 1.00 64.38 159 ALA A C 1
ATOM 1210 O O . ALA A 1 159 ? -24.311 3.198 21.351 1.00 64.38 159 ALA A O 1
ATOM 1211 N N . ALA A 1 160 ? -22.130 2.967 20.900 1.00 61.97 160 ALA A N 1
ATOM 1212 C CA . ALA A 1 160 ? -21.792 2.375 22.188 1.00 61.97 160 ALA A CA 1
ATOM 1213 C C . ALA A 1 160 ? -21.936 3.355 23.357 1.00 61.97 160 ALA A C 1
ATOM 1215 O O . ALA A 1 160 ? -22.426 2.982 24.424 1.00 61.97 160 ALA A O 1
ATOM 1216 N N . LYS A 1 161 ? -21.540 4.618 23.156 1.00 64.00 161 LYS A N 1
ATOM 1217 C CA . LYS A 1 161 ? -21.722 5.676 24.153 1.00 64.00 161 LYS A CA 1
ATOM 1218 C C . LYS A 1 161 ? -23.209 5.945 24.407 1.00 64.00 161 LYS A C 1
ATOM 1220 O O . LYS A 1 161 ? -23.621 5.978 25.562 1.00 64.00 161 LYS A O 1
ATOM 1225 N N . ASP A 1 162 ? -24.010 6.056 23.350 1.00 63.81 162 ASP A N 1
ATOM 1226 C CA . ASP A 1 162 ? -25.456 6.271 23.459 1.00 63.81 162 ASP A CA 1
ATOM 1227 C C . ASP A 1 162 ? -26.155 5.090 24.153 1.00 63.81 162 ASP A C 1
ATOM 1229 O O . ASP A 1 162 ? -27.054 5.288 24.970 1.00 63.81 162 ASP A O 1
ATOM 1233 N N . ALA A 1 163 ? -25.722 3.851 23.890 1.00 59.19 163 ALA A N 1
ATOM 1234 C CA . ALA A 1 163 ? -26.228 2.665 24.582 1.00 59.19 163 ALA A CA 1
ATOM 1235 C C . ALA A 1 163 ? -25.870 2.660 26.083 1.00 59.19 163 ALA A C 1
ATOM 1237 O O . ALA A 1 163 ? -26.704 2.287 26.914 1.00 59.19 163 ALA A O 1
ATOM 1238 N N . ALA A 1 164 ? -24.665 3.112 26.442 1.00 58.16 164 ALA A N 1
ATOM 1239 C CA . ALA A 1 164 ? -24.235 3.239 27.833 1.00 58.16 164 ALA A CA 1
ATOM 1240 C C . ALA A 1 164 ? -25.020 4.330 28.591 1.00 58.16 164 ALA A C 1
ATOM 1242 O O . ALA A 1 164 ? -25.486 4.070 29.702 1.00 58.16 164 ALA A O 1
ATOM 1243 N N . ASP A 1 165 ? -25.239 5.501 27.978 1.00 56.88 165 ASP A N 1
ATOM 1244 C CA . ASP A 1 165 ? -26.036 6.599 28.558 1.00 56.88 165 ASP A CA 1
ATOM 1245 C C . ASP A 1 165 ? -27.526 6.232 28.710 1.00 56.88 165 ASP A C 1
ATOM 1247 O O . ASP A 1 165 ? -28.203 6.644 29.656 1.00 56.88 165 ASP A O 1
ATOM 1251 N N . LYS A 1 166 ? -28.064 5.394 27.816 1.00 57.88 166 LYS A N 1
ATOM 1252 C CA . LYS A 1 166 ? -29.453 4.922 27.917 1.00 57.88 166 LYS A CA 1
ATOM 1253 C C . LYS A 1 166 ? -29.646 3.902 29.047 1.00 57.88 166 LYS A C 1
ATOM 1255 O O . LYS A 1 166 ? -30.668 3.926 29.728 1.00 57.88 166 LYS A O 1
ATOM 1260 N N . SER A 1 167 ? -28.653 3.046 29.293 1.00 50.12 167 SER A N 1
ATOM 1261 C CA . SER A 1 167 ? -28.669 2.048 30.376 1.00 50.12 167 SER A CA 1
ATOM 1262 C C . SER A 1 167 ? -28.589 2.682 31.778 1.00 50.12 167 SER A C 1
ATOM 1264 O O . SER A 1 167 ? -29.249 2.229 32.718 1.00 50.12 167 SER A O 1
ATOM 1266 N N . THR A 1 168 ? -27.850 3.786 31.939 1.00 49.84 168 THR A N 1
ATOM 1267 C CA . THR A 1 168 ? -27.788 4.555 33.199 1.00 49.84 168 THR A CA 1
ATOM 1268 C C . THR A 1 168 ? -29.067 5.363 33.466 1.00 49.84 168 THR A C 1
ATOM 1270 O O . THR A 1 168 ? -29.497 5.477 34.621 1.00 49.84 168 THR A O 1
ATOM 1273 N N . SER A 1 169 ? -29.733 5.852 32.414 1.00 48.94 169 SER A N 1
ATOM 1274 C CA . SER A 1 169 ? -31.046 6.511 32.492 1.00 48.94 169 SER A CA 1
ATOM 1275 C C . SER A 1 169 ? -32.183 5.561 32.900 1.00 48.94 169 SER A C 1
ATOM 1277 O O . SER A 1 169 ? -33.070 5.954 33.657 1.00 48.94 169 SER A O 1
ATOM 1279 N N . ASP A 1 170 ? -32.194 4.315 32.421 1.00 48.44 170 ASP A N 1
ATOM 1280 C CA . ASP A 1 170 ? -33.285 3.370 32.727 1.00 48.44 170 ASP A CA 1
ATOM 1281 C C . ASP A 1 170 ? -33.190 2.842 34.174 1.00 48.44 170 ASP A C 1
ATOM 1283 O O . ASP A 1 170 ? -34.180 2.692 34.898 1.00 48.44 170 ASP A O 1
ATOM 1287 N N . LYS A 1 171 ? -31.958 2.657 34.668 1.00 49.06 171 LYS A N 1
ATOM 1288 C CA . LYS A 1 171 ? -31.702 2.218 36.048 1.00 49.06 171 LYS A CA 1
ATOM 1289 C C . LYS A 1 171 ? -32.130 3.271 37.080 1.00 49.06 171 LYS A C 1
ATOM 1291 O O . LYS A 1 171 ? -32.698 2.909 38.111 1.00 49.06 171 LYS A O 1
ATOM 1296 N N . THR A 1 172 ? -31.934 4.559 36.790 1.00 45.91 172 THR A N 1
ATOM 1297 C CA . THR A 1 172 ? -32.373 5.679 37.648 1.00 45.91 172 THR A CA 1
ATOM 1298 C C . THR A 1 172 ? -33.895 5.875 37.625 1.00 45.91 172 THR A C 1
ATOM 1300 O O . THR A 1 172 ? -34.495 6.088 38.682 1.00 45.91 172 THR A O 1
ATOM 1303 N N . ALA A 1 173 ? -34.546 5.690 36.472 1.00 49.75 173 ALA A N 1
ATOM 1304 C CA . ALA A 1 173 ? -36.007 5.728 36.358 1.00 49.75 173 ALA A CA 1
ATOM 1305 C C . ALA A 1 173 ? -36.702 4.564 37.096 1.00 49.75 173 ALA A C 1
ATOM 1307 O O . ALA A 1 173 ? -37.711 4.770 37.775 1.00 49.75 173 ALA A O 1
ATOM 1308 N N . SER A 1 174 ? -36.145 3.347 37.035 1.00 46.94 174 SER A N 1
ATOM 1309 C CA . SER A 1 174 ? -36.680 2.184 37.762 1.00 46.94 174 SER A CA 1
ATOM 1310 C C . SER A 1 174 ? -36.527 2.291 39.288 1.00 46.94 174 SER A C 1
ATOM 1312 O O . SER A 1 174 ? -37.399 1.832 40.028 1.00 46.94 174 SER A O 1
ATOM 1314 N N . ALA A 1 175 ? -35.458 2.938 39.770 1.00 49.66 175 ALA A N 1
ATOM 1315 C CA . ALA A 1 175 ? -35.201 3.129 41.197 1.00 49.66 175 ALA A CA 1
ATOM 1316 C C . ALA A 1 175 ? -36.166 4.154 41.814 1.00 49.66 175 ALA A C 1
ATOM 1318 O O . ALA A 1 175 ? -36.692 3.922 4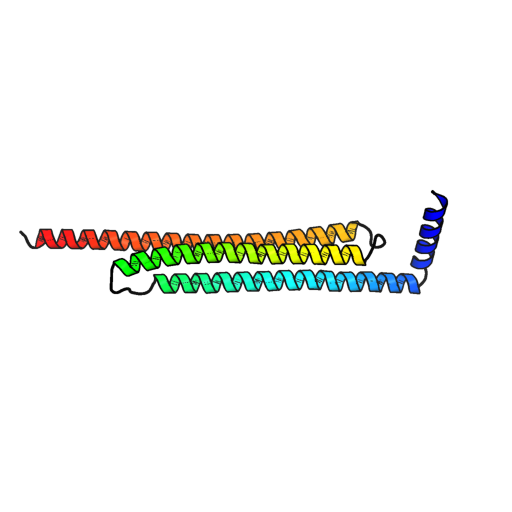2.899 1.00 49.66 175 ALA A O 1
ATOM 1319 N N . SER A 1 176 ? -36.475 5.232 41.083 1.00 47.44 176 SER A N 1
ATOM 1320 C CA . SER A 1 176 ? -37.455 6.244 41.499 1.00 47.44 176 SER A CA 1
ATOM 1321 C C . SER A 1 176 ? -38.890 5.710 41.563 1.00 47.44 176 SER A C 1
ATOM 1323 O O . SER A 1 176 ? -39.674 6.194 42.373 1.00 47.44 176 SER A O 1
ATOM 1325 N N . LYS A 1 177 ? -39.253 4.726 40.729 1.00 50.22 177 LYS A N 1
ATOM 1326 C CA . LYS A 1 177 ? -40.619 4.177 40.670 1.00 50.22 177 LYS A CA 1
ATOM 1327 C C . LYS A 1 177 ? -40.886 3.070 41.698 1.00 50.22 177 LYS A C 1
ATOM 1329 O O . LYS A 1 177 ? -42.032 2.684 41.883 1.00 50.22 177 LYS A O 1
ATOM 1334 N N . LYS A 1 178 ? -39.837 2.541 42.340 1.00 49.62 178 LYS A N 1
ATOM 1335 C CA . LYS A 1 178 ? -39.925 1.490 43.370 1.00 49.62 178 LYS A CA 1
ATOM 1336 C C . LYS A 1 178 ? -39.899 2.048 44.803 1.00 49.62 178 LYS A C 1
ATOM 1338 O O . LYS A 1 178 ? -40.106 1.288 45.742 1.00 49.62 178 LYS A O 1
ATOM 1343 N N . SER A 1 179 ? -39.618 3.346 44.964 1.00 49.34 179 SER A N 1
ATOM 1344 C CA . SER A 1 179 ? -39.560 4.067 46.246 1.00 49.34 179 SER A CA 1
ATOM 1345 C C . SER A 1 179 ? -40.731 5.039 46.470 1.00 49.34 179 SER A C 1
ATOM 1347 O O . SER A 1 179 ? -40.650 5.886 47.357 1.00 49.34 179 SER A O 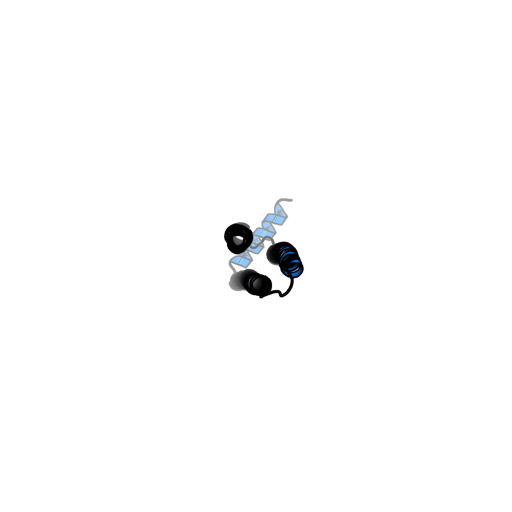1
ATOM 1349 N N . SER A 1 180 ? -41.784 4.966 45.651 1.00 42.97 180 SER A N 1
ATOM 1350 C CA . SER A 1 180 ? -43.079 5.649 45.831 1.00 42.97 180 SER A CA 1
ATOM 1351 C C . SER A 1 180 ? -44.177 4.604 45.937 1.00 42.97 180 SER A C 1
ATOM 1353 O O . SER A 1 180 ? -45.119 4.843 46.718 1.00 42.97 180 SER A O 1
#

Secondary structure (DSSP, 8-state):
-HHHHHHHHHHHHHHHTSHHHHHHHHHHHHHHHHHHHHHHHHHHHHHHHHHHHHHHHHHHHHHHHTSPPSSHHHHHHHHHHHHHHHHHHHHHHHHHHHHHHHHHHHHHHHHHHHH-TTS-HHHHHHHHHHHHHHHHHHHHHHHHHHHHHHHHHHHHHHHHHHHHHHHHHHHHHHHHHS--

Radius of gyration: 29.39 Å; chains: 1; bounding box: 79×29×87 Å

InterPro domains:
  IPR018968 Phasin [PF09361] (22-114)